Protein AF-Q5DEX5-F1 (afdb_monomer_lite)

Foldseek 3Di:
DVVLVVQLVVLVVQLVVLLVVQCVVCVVCVVQSVQLLVVLLLQDLLPQPVVVLVVLVVVLVVCVVPPPPPCPVVSVLSVVLSVVSNVVSVVSNVPRPNDDRDDDPPDDPVSVVSSNVSSVSSSVSVSVVVVCVSCVVSVVVVVVVVVVVVD

Organism: Schistosoma japonicum (NCBI:txid6182)

pLDDT: mean 75.94, std 12.2, range [37.12, 89.88]

Sequence (151 aa):
MEHYGKRLKISYSHLESTTRILKNGYPEEKETIEPYVSCLKRNRSETFPEDFFRGMDKLEKEIRKHYQNYSEKALEKLKQCTASLKQYFIKLQSEGERMTCDLPNSISAGNRNSLYSQIQIQRHDISIINILAMTFKTLKDVREFVNLAIK

Structure (mmCIF, N/CA/C/O backbone):
data_AF-Q5DEX5-F1
#
_entry.id   AF-Q5DEX5-F1
#
loop_
_atom_site.group_PDB
_atom_site.id
_atom_site.type_symbol
_atom_site.label_atom_id
_atom_site.label_alt_id
_atom_site.label_comp_id
_atom_site.label_asym_id
_atom_site.label_entity_id
_atom_site.label_seq_id
_atom_site.pdbx_PDB_ins_code
_atom_site.Cartn_x
_atom_site.Cartn_y
_atom_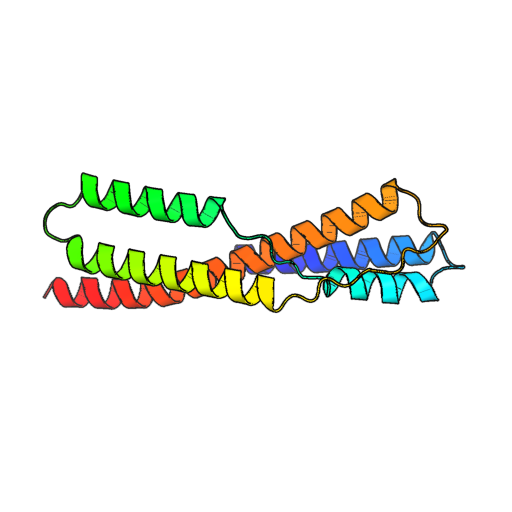site.Cartn_z
_atom_site.occupancy
_atom_site.B_iso_or_equiv
_atom_site.auth_seq_id
_atom_site.auth_comp_id
_atom_site.auth_asym_id
_atom_site.auth_atom_id
_atom_site.pdbx_PDB_model_num
ATOM 1 N N . MET A 1 1 ? 3.215 11.698 12.420 1.00 58.75 1 MET A N 1
ATOM 2 C CA . MET A 1 1 ? 2.983 12.070 11.005 1.00 58.75 1 MET A CA 1
ATOM 3 C C . MET A 1 1 ? 4.260 12.535 10.310 1.00 58.75 1 MET A C 1
ATOM 5 O O . MET A 1 1 ? 4.558 12.006 9.251 1.00 58.75 1 MET A O 1
ATOM 9 N N . GLU A 1 2 ? 5.057 13.432 10.904 1.00 66.06 2 GLU A N 1
ATOM 10 C CA . GLU A 1 2 ? 6.286 13.965 10.279 1.00 66.06 2 GLU A CA 1
ATOM 11 C C . GLU A 1 2 ? 7.313 12.888 9.864 1.00 66.06 2 GLU A C 1
ATOM 13 O O . GLU A 1 2 ? 7.836 12.930 8.753 1.00 66.06 2 GLU A O 1
ATOM 18 N N . HIS A 1 3 ? 7.546 11.875 10.709 1.00 71.44 3 HIS A N 1
ATOM 19 C CA . HIS A 1 3 ? 8.443 10.750 10.399 1.00 71.44 3 HIS A CA 1
ATOM 20 C C . HIS A 1 3 ? 8.005 9.961 9.149 1.00 71.44 3 HIS A C 1
ATOM 22 O O . HIS A 1 3 ? 8.811 9.704 8.259 1.00 71.44 3 HIS A O 1
ATOM 28 N N . TYR A 1 4 ? 6.713 9.639 9.040 1.00 66.44 4 TYR A N 1
ATOM 29 C CA . TYR A 1 4 ? 6.164 8.905 7.895 1.00 66.44 4 TYR A CA 1
ATOM 30 C C . TYR A 1 4 ? 6.109 9.761 6.626 1.00 66.44 4 TYR A C 1
ATOM 32 O O . TYR A 1 4 ? 6.376 9.256 5.541 1.00 66.44 4 TYR A O 1
ATOM 40 N N . GLY A 1 5 ? 5.865 11.070 6.756 1.00 70.75 5 GLY A N 1
ATOM 41 C CA . GLY A 1 5 ? 5.982 12.010 5.637 1.00 70.75 5 GLY A CA 1
ATOM 42 C C . GLY A 1 5 ? 7.408 12.080 5.077 1.00 70.75 5 GLY A C 1
ATOM 43 O O . GLY A 1 5 ? 7.597 12.056 3.861 1.00 70.75 5 GLY A O 1
ATOM 44 N N . LYS A 1 6 ? 8.425 12.086 5.953 1.00 79.44 6 LYS A N 1
ATOM 45 C CA . LYS A 1 6 ? 9.841 11.996 5.555 1.00 79.44 6 LYS A CA 1
ATOM 46 C C . LYS A 1 6 ? 10.142 10.671 4.845 1.00 79.44 6 LYS A C 1
ATOM 48 O O . LYS A 1 6 ? 10.759 10.693 3.783 1.00 79.44 6 LYS A O 1
ATOM 53 N N . ARG A 1 7 ? 9.664 9.543 5.382 1.00 78.00 7 ARG A N 1
ATOM 54 C CA . ARG A 1 7 ? 9.847 8.208 4.782 1.00 78.00 7 ARG A CA 1
ATOM 55 C C . ARG A 1 7 ? 9.227 8.117 3.385 1.00 78.00 7 ARG A C 1
ATOM 57 O O . ARG A 1 7 ? 9.911 7.735 2.439 1.00 78.00 7 ARG A O 1
ATOM 64 N N . LEU A 1 8 ? 7.995 8.607 3.230 1.00 78.50 8 LEU A N 1
ATOM 65 C CA . LEU A 1 8 ? 7.315 8.655 1.939 1.00 78.50 8 LEU A CA 1
ATOM 66 C C . LEU A 1 8 ? 8.106 9.491 0.923 1.00 78.50 8 LEU A C 1
ATOM 68 O O . LEU A 1 8 ? 8.345 9.025 -0.189 1.00 78.50 8 LEU A O 1
ATOM 72 N N . LYS A 1 9 ? 8.583 10.684 1.305 1.00 83.19 9 LYS A N 1
ATOM 73 C CA . LYS A 1 9 ? 9.408 11.537 0.429 1.00 83.19 9 LYS A CA 1
ATOM 74 C C . LYS A 1 9 ? 10.693 10.832 -0.028 1.00 83.19 9 LYS A C 1
ATOM 76 O O . LYS A 1 9 ? 11.059 10.932 -1.197 1.00 83.19 9 LYS A O 1
ATOM 81 N N . ILE A 1 10 ? 11.350 10.097 0.871 1.00 85.12 10 ILE A N 1
ATOM 82 C CA . ILE A 1 10 ? 12.535 9.291 0.542 1.00 85.12 10 ILE A CA 1
ATOM 83 C C . ILE A 1 10 ? 12.173 8.187 -0.462 1.00 85.12 10 ILE A C 1
ATOM 85 O O . ILE A 1 10 ? 12.877 8.028 -1.457 1.00 85.12 10 ILE A O 1
ATOM 89 N N . SER A 1 11 ? 11.054 7.480 -0.261 1.00 82.75 11 SER A N 1
ATOM 90 C CA . SER A 1 11 ? 10.604 6.427 -1.185 1.00 82.75 11 SER A CA 1
ATOM 91 C C . S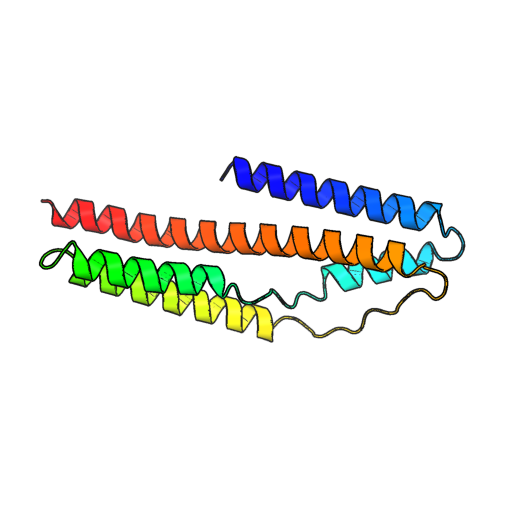ER A 1 11 ? 10.357 6.956 -2.609 1.00 82.75 11 SER A C 1
ATOM 93 O O . SER A 1 11 ? 10.774 6.323 -3.578 1.00 82.75 11 SER A O 1
ATOM 95 N N . TYR A 1 12 ? 9.759 8.150 -2.749 1.00 83.56 12 TYR A N 1
ATOM 96 C CA . TYR A 1 12 ? 9.572 8.809 -4.048 1.00 83.56 12 TYR A CA 1
ATOM 97 C C . TYR A 1 12 ? 10.911 9.113 -4.725 1.00 83.56 12 TYR A C 1
ATOM 99 O O . TYR A 1 12 ? 11.101 8.754 -5.885 1.00 83.56 12 TYR A O 1
ATOM 107 N N . SER A 1 13 ? 11.856 9.693 -3.981 1.00 87.69 13 SER A N 1
ATOM 108 C CA . SER A 1 13 ? 13.196 10.010 -4.489 1.00 87.69 13 SER A CA 1
ATOM 109 C C . SER A 1 13 ? 13.954 8.760 -4.959 1.00 87.69 13 SER A C 1
ATOM 111 O O . SER A 1 13 ? 14.551 8.747 -6.037 1.00 87.69 13 SER A O 1
ATOM 113 N N . HIS A 1 14 ? 13.888 7.660 -4.201 1.00 87.94 14 HIS A N 1
ATOM 114 C CA . HIS A 1 14 ? 14.516 6.399 -4.601 1.00 87.94 14 HIS A CA 1
ATOM 115 C C . HIS A 1 14 ? 13.895 5.804 -5.867 1.00 87.94 14 HIS A C 1
ATOM 117 O O . HIS A 1 14 ? 14.626 5.316 -6.735 1.00 87.94 14 HIS A O 1
ATOM 123 N N . LEU A 1 15 ? 12.569 5.867 -6.005 1.00 86.56 15 LEU A N 1
ATOM 124 C CA . LEU A 1 15 ? 11.880 5.382 -7.196 1.00 86.56 15 LEU A CA 1
ATOM 125 C C . LEU A 1 15 ? 12.230 6.216 -8.438 1.00 86.56 15 LEU A C 1
ATOM 127 O O . LEU A 1 15 ? 12.487 5.651 -9.503 1.00 86.56 15 LEU A O 1
ATOM 131 N N . GLU A 1 16 ? 12.302 7.542 -8.309 1.00 88.81 16 GLU A N 1
ATOM 132 C CA . GLU A 1 16 ? 12.757 8.440 -9.380 1.00 88.81 16 GLU A CA 1
ATOM 133 C C . GLU A 1 16 ? 14.207 8.157 -9.783 1.00 88.81 16 GLU A C 1
ATOM 135 O O . GLU A 1 16 ? 14.503 7.999 -10.969 1.00 88.81 16 GLU A O 1
ATOM 140 N N . SER A 1 17 ? 15.104 8.014 -8.803 1.00 89.50 17 SER A N 1
ATOM 141 C CA . SER A 1 17 ? 16.511 7.688 -9.049 1.00 89.50 17 SER A CA 1
ATOM 142 C C . SER A 1 17 ? 16.663 6.349 -9.774 1.00 89.50 17 SER A C 1
ATOM 144 O O . SE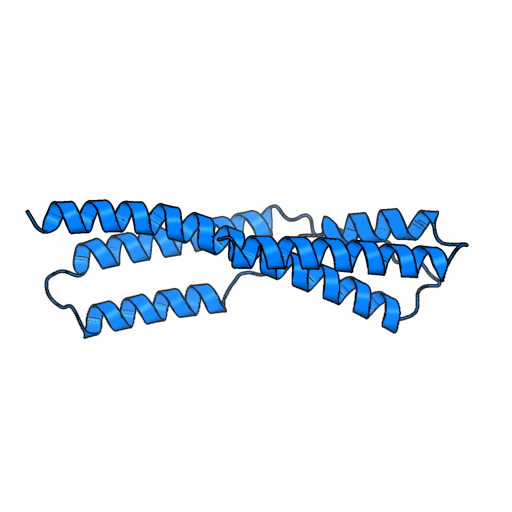R A 1 17 ? 17.354 6.267 -10.790 1.00 89.50 17 SER A O 1
ATOM 146 N N . THR A 1 18 ? 15.946 5.318 -9.317 1.00 89.19 18 THR A N 1
ATOM 147 C CA . THR A 1 18 ? 15.952 3.980 -9.930 1.00 89.19 18 THR A CA 1
ATOM 148 C C . THR A 1 18 ? 15.430 4.028 -11.365 1.00 89.19 18 THR A C 1
ATOM 150 O O . THR A 1 18 ? 16.040 3.452 -12.264 1.00 89.19 18 THR A O 1
ATOM 153 N N . THR A 1 19 ? 14.352 4.779 -11.606 1.00 88.19 19 THR A N 1
ATOM 154 C CA . THR A 1 19 ? 13.785 4.979 -12.950 1.00 88.19 19 THR A CA 1
ATOM 155 C C . THR A 1 19 ? 14.782 5.678 -13.874 1.00 88.19 19 THR A C 1
ATOM 157 O O . THR A 1 19 ? 14.962 5.274 -15.020 1.00 88.19 19 THR A O 1
ATOM 160 N N . ARG A 1 20 ? 15.489 6.700 -13.379 1.00 89.88 20 ARG A N 1
ATOM 161 C CA . ARG A 1 20 ? 16.517 7.411 -14.149 1.00 89.88 20 ARG A CA 1
ATOM 162 C C . ARG A 1 20 ? 17.705 6.511 -14.494 1.00 89.88 20 ARG A C 1
ATOM 164 O O . ARG A 1 20 ? 18.166 6.538 -15.631 1.00 89.88 20 ARG A O 1
ATOM 171 N N . ILE A 1 21 ? 18.184 5.713 -13.538 1.00 89.62 21 ILE A N 1
ATOM 172 C CA . ILE A 1 21 ? 19.271 4.745 -13.759 1.00 89.62 21 ILE A CA 1
ATOM 173 C C . ILE A 1 21 ? 18.869 3.740 -14.843 1.00 89.62 21 ILE A C 1
ATOM 175 O O . ILE A 1 21 ? 19.642 3.507 -15.767 1.00 89.62 21 ILE A O 1
ATOM 179 N N . LEU A 1 22 ? 17.641 3.218 -14.780 1.00 88.75 22 LEU A N 1
ATOM 180 C CA . LEU A 1 22 ? 17.076 2.337 -15.804 1.00 88.75 22 LEU A CA 1
ATOM 181 C C . LEU A 1 22 ? 17.075 2.990 -17.192 1.00 88.75 22 LEU A C 1
ATOM 183 O O . LEU A 1 22 ? 17.610 2.416 -18.133 1.00 88.75 22 LEU A O 1
ATOM 187 N N . LYS A 1 23 ? 16.546 4.211 -17.318 1.00 88.81 23 LYS A N 1
ATOM 188 C CA . LYS A 1 23 ? 16.484 4.924 -18.608 1.00 88.81 23 LYS A CA 1
ATOM 189 C C . LYS A 1 23 ? 17.864 5.190 -19.211 1.00 88.81 23 LYS A C 1
ATOM 191 O O . LYS A 1 23 ? 18.001 5.190 -20.428 1.00 88.81 23 LYS A O 1
ATOM 196 N N . ASN A 1 24 ? 18.872 5.422 -18.373 1.00 89.81 24 ASN A N 1
ATOM 197 C CA . ASN A 1 24 ? 20.238 5.664 -18.832 1.00 89.81 24 ASN A CA 1
ATOM 198 C C . ASN A 1 24 ? 20.983 4.367 -19.178 1.00 89.81 24 ASN A C 1
ATOM 200 O O . ASN A 1 24 ? 21.822 4.376 -20.070 1.00 89.81 24 ASN A O 1
ATOM 204 N N . GLY A 1 25 ? 20.690 3.266 -18.478 1.00 89.00 25 GLY A N 1
ATOM 205 C CA . GLY A 1 25 ? 21.285 1.954 -18.747 1.00 89.00 25 GLY A CA 1
ATOM 206 C C . GLY A 1 25 ? 20.698 1.243 -19.969 1.00 89.00 25 GLY A C 1
ATOM 207 O O . GLY A 1 25 ? 21.359 0.376 -20.530 1.00 89.00 25 GLY A O 1
ATOM 208 N N . TYR A 1 26 ? 19.485 1.620 -20.386 1.00 89.19 26 TYR A N 1
ATOM 209 C CA . TYR A 1 26 ? 18.763 1.034 -21.521 1.00 89.19 26 TYR A CA 1
ATOM 210 C C . TYR A 1 26 ? 18.178 2.136 -22.424 1.00 89.19 26 TYR A C 1
ATOM 212 O O . TYR A 1 26 ? 16.960 2.332 -22.461 1.00 89.19 26 TYR A O 1
ATOM 220 N N . PRO A 1 27 ? 19.026 2.904 -23.133 1.00 86.12 27 PRO A N 1
ATOM 221 C CA . PRO A 1 27 ? 18.581 4.062 -23.909 1.00 86.12 27 PRO A CA 1
ATOM 222 C C . PRO A 1 27 ? 17.629 3.695 -25.057 1.00 86.12 27 PRO A C 1
ATOM 224 O O . PRO A 1 27 ? 16.717 4.467 -25.344 1.00 86.12 27 PRO A O 1
ATOM 227 N N . GLU A 1 28 ? 17.793 2.514 -25.658 1.00 87.94 28 GLU A N 1
ATOM 228 C CA . GLU A 1 28 ? 16.925 2.002 -26.733 1.00 87.94 28 GLU A CA 1
ATOM 229 C C . GLU A 1 28 ? 15.495 1.703 -26.256 1.00 87.94 28 GLU A C 1
ATOM 231 O O . GLU A 1 28 ? 14.565 1.665 -27.052 1.00 87.94 28 GLU A O 1
ATOM 236 N N . GLU A 1 29 ? 15.298 1.554 -24.945 1.00 84.75 29 GLU A N 1
ATOM 237 C CA . GLU A 1 29 ? 14.015 1.196 -24.322 1.00 84.75 29 GLU A CA 1
ATOM 238 C C . GLU A 1 29 ? 13.461 2.331 -23.458 1.00 84.75 29 GLU A C 1
ATOM 240 O O . GLU A 1 29 ? 12.555 2.170 -22.641 1.00 84.75 29 GLU A O 1
ATOM 245 N N . LYS A 1 30 ? 13.987 3.543 -23.646 1.00 83.81 30 LYS A N 1
ATOM 246 C CA . LYS A 1 30 ? 13.561 4.730 -22.901 1.00 83.81 30 LYS A CA 1
ATOM 247 C C . LYS A 1 30 ? 12.063 5.014 -23.058 1.00 83.81 30 LYS A C 1
ATOM 249 O O . LYS A 1 30 ? 11.439 5.479 -22.101 1.00 83.81 30 LYS A O 1
ATOM 254 N N . GLU A 1 31 ? 11.507 4.735 -24.237 1.00 84.75 31 GLU A N 1
ATOM 255 C CA . GLU A 1 31 ? 10.088 4.936 -24.558 1.00 84.75 31 GLU A CA 1
ATOM 256 C C . GLU A 1 31 ? 9.173 3.868 -23.944 1.00 84.75 31 GLU A C 1
ATOM 258 O O . GLU A 1 31 ? 8.010 4.158 -23.683 1.00 84.75 31 GLU A O 1
ATOM 263 N N . THR A 1 32 ? 9.690 2.674 -23.631 1.00 88.75 32 THR A N 1
ATOM 264 C CA . THR A 1 32 ? 8.931 1.567 -23.017 1.00 88.75 32 THR A CA 1
ATOM 265 C C . THR A 1 32 ? 9.081 1.533 -21.489 1.00 88.75 32 THR A C 1
ATOM 267 O O . THR A 1 32 ? 8.148 1.156 -20.777 1.00 88.75 32 THR A O 1
ATOM 270 N N . ILE A 1 33 ? 10.204 2.025 -20.948 1.00 88.69 33 ILE A N 1
ATOM 271 C CA . ILE A 1 33 ? 10.466 2.100 -19.499 1.00 88.69 33 ILE A CA 1
ATOM 272 C C . ILE A 1 33 ? 9.482 3.022 -18.772 1.00 88.69 33 ILE A C 1
ATOM 274 O O . ILE A 1 33 ? 9.001 2.672 -17.694 1.00 88.69 33 ILE A O 1
ATOM 278 N N . GLU A 1 34 ? 9.183 4.202 -19.319 1.00 87.19 34 GLU A N 1
ATOM 279 C CA . GLU A 1 34 ? 8.294 5.163 -18.650 1.00 87.19 34 GLU A CA 1
ATOM 280 C C . GLU A 1 34 ? 6.847 4.631 -18.542 1.00 87.19 34 GLU A C 1
ATOM 282 O O . GLU A 1 34 ? 6.304 4.627 -17.429 1.00 87.19 34 GLU A O 1
ATOM 287 N N . PRO A 1 35 ? 6.233 4.092 -19.619 1.00 88.38 35 PRO A N 1
ATOM 288 C CA . PRO A 1 35 ? 4.957 3.385 -19.530 1.00 88.38 35 PRO A CA 1
ATOM 289 C C . PRO A 1 35 ? 4.991 2.200 -18.564 1.00 88.38 35 PRO A C 1
ATOM 291 O O . PRO A 1 35 ? 4.070 2.059 -17.760 1.00 88.38 35 PRO A O 1
ATOM 294 N N . TYR A 1 36 ? 6.058 1.394 -18.575 1.00 88.69 36 TYR A N 1
ATOM 295 C CA . TYR A 1 36 ? 6.194 0.246 -17.677 1.00 88.69 36 TYR A CA 1
ATOM 296 C C . TYR A 1 36 ? 6.211 0.665 -16.200 1.00 88.69 36 TYR A C 1
ATOM 298 O O . TYR A 1 36 ? 5.448 0.144 -15.385 1.00 88.69 36 TYR A O 1
ATOM 306 N N . VAL A 1 37 ? 7.021 1.665 -15.841 1.00 87.62 37 VAL A N 1
ATOM 307 C CA . VAL A 1 37 ? 7.095 2.205 -14.473 1.00 87.62 37 VAL A CA 1
ATOM 308 C C . VAL A 1 37 ? 5.764 2.842 -14.065 1.00 87.62 37 VAL A C 1
ATOM 310 O O . VAL A 1 37 ? 5.302 2.643 -12.940 1.00 87.62 37 VAL A O 1
ATOM 313 N N . SER A 1 38 ? 5.130 3.596 -14.967 1.00 85.81 38 SER A N 1
ATOM 314 C CA . SER A 1 38 ? 3.810 4.196 -14.742 1.00 85.81 38 SER A CA 1
ATOM 315 C C . SER A 1 38 ? 2.745 3.125 -14.488 1.00 85.81 38 SER A C 1
ATOM 317 O O . SER A 1 38 ? 1.990 3.226 -13.519 1.00 85.81 38 SER A O 1
ATOM 319 N N . CYS A 1 39 ? 2.745 2.054 -15.284 1.00 85.44 39 CYS A N 1
ATOM 320 C CA . CYS A 1 39 ? 1.884 0.896 -15.086 1.00 85.44 39 CYS A CA 1
ATOM 321 C C . CYS A 1 39 ? 2.135 0.246 -13.726 1.00 85.44 39 CYS A C 1
ATOM 323 O O . CYS A 1 39 ? 1.203 0.088 -12.945 1.00 85.44 39 CYS A O 1
ATOM 325 N N . LEU A 1 40 ? 3.387 -0.045 -13.363 1.00 82.00 40 LEU A N 1
ATOM 326 C CA . LEU A 1 40 ? 3.693 -0.645 -12.064 1.00 82.00 40 LEU A CA 1
ATOM 327 C C . LEU A 1 40 ? 3.282 0.255 -10.888 1.00 82.00 40 LEU A C 1
ATOM 329 O O . LEU A 1 40 ? 2.896 -0.253 -9.842 1.00 82.00 40 LEU A O 1
ATOM 333 N N . LYS A 1 41 ? 3.313 1.584 -11.023 1.00 78.94 41 LYS A N 1
ATOM 334 C CA . LYS A 1 41 ? 2.786 2.505 -9.996 1.00 78.94 41 LYS A CA 1
ATOM 335 C C . LYS A 1 41 ? 1.255 2.461 -9.888 1.00 78.94 41 LYS A C 1
ATOM 337 O O . LYS A 1 41 ? 0.716 2.692 -8.802 1.00 78.94 41 LYS A O 1
ATOM 342 N N . ARG A 1 42 ? 0.567 2.209 -11.006 1.00 74.69 42 ARG A N 1
ATOM 343 C CA . ARG A 1 42 ? -0.901 2.151 -11.124 1.00 74.69 42 ARG A CA 1
ATOM 344 C C . ARG A 1 42 ? -1.491 0.782 -10.831 1.00 74.69 42 ARG A C 1
ATOM 346 O O . ARG A 1 42 ? -2.634 0.739 -10.396 1.00 74.69 42 ARG A O 1
ATOM 353 N N . ASN A 1 43 ? -0.714 -0.289 -10.993 1.00 72.56 43 ASN A N 1
ATOM 354 C CA . ASN A 1 43 ? -1.080 -1.672 -10.692 1.00 72.56 43 ASN A CA 1
ATOM 355 C C . ASN A 1 43 ? -1.182 -1.890 -9.174 1.00 72.56 43 ASN A C 1
ATOM 357 O O . ASN A 1 43 ? -0.449 -2.677 -8.569 1.00 72.56 43 ASN A O 1
ATOM 361 N N . ARG A 1 44 ? -2.015 -1.077 -8.528 1.00 59.34 44 ARG A N 1
ATOM 362 C CA . ARG A 1 44 ? -2.203 -0.984 -7.092 1.00 59.34 44 ARG A CA 1
ATOM 363 C C . ARG A 1 44 ? -3.166 -2.075 -6.665 1.00 59.34 44 ARG A C 1
ATOM 365 O O . ARG A 1 44 ? -4.303 -1.808 -6.304 1.00 59.34 44 ARG A O 1
ATOM 372 N N . SER A 1 45 ? -2.684 -3.309 -6.610 1.00 57.69 45 SER A N 1
ATOM 373 C CA . SER A 1 45 ? -3.142 -4.161 -5.522 1.00 57.69 45 SER A CA 1
ATOM 374 C C . SER A 1 45 ? -2.511 -3.591 -4.247 1.00 57.69 45 SER A C 1
ATOM 376 O O . SER A 1 45 ? -1.336 -3.846 -3.968 1.00 57.69 45 SER A O 1
ATOM 378 N N . GLU A 1 46 ? -3.229 -2.732 -3.521 1.00 62.16 46 GLU A N 1
ATOM 379 C CA . GLU A 1 46 ? -2.82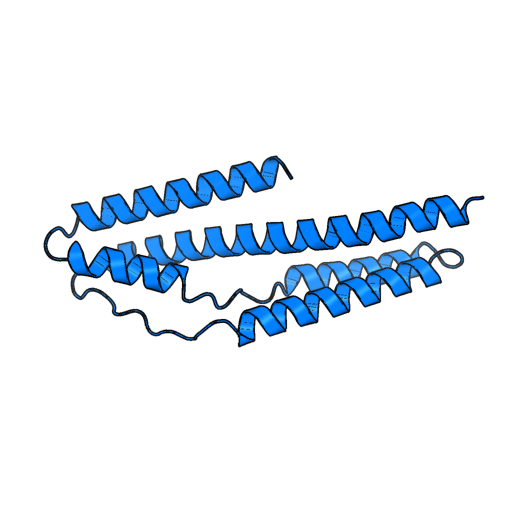9 -2.403 -2.150 1.00 62.16 46 GLU A CA 1
ATOM 380 C C . GLU A 1 46 ? -2.791 -3.719 -1.372 1.00 62.16 46 GLU A C 1
ATOM 382 O O . GLU A 1 46 ? -3.758 -4.484 -1.375 1.00 62.16 46 GLU A O 1
ATOM 387 N N . THR A 1 47 ? -1.657 -4.050 -0.764 1.00 65.31 47 THR A N 1
ATOM 388 C CA . THR A 1 47 ? -1.561 -5.276 0.030 1.00 65.31 47 THR A CA 1
ATOM 389 C C . THR A 1 47 ? -2.449 -5.111 1.256 1.00 65.31 47 THR A C 1
ATOM 391 O O . THR A 1 47 ? -2.340 -4.114 1.968 1.00 65.31 47 THR A O 1
ATOM 394 N N . PHE A 1 48 ? -3.340 -6.073 1.505 1.00 68.62 48 PHE A N 1
ATOM 395 C CA . PHE A 1 48 ? -4.197 -6.031 2.685 1.00 68.62 48 PHE A CA 1
ATOM 396 C C . PHE A 1 48 ? -3.290 -6.026 3.925 1.00 68.62 48 PHE A C 1
ATOM 398 O O . PHE A 1 48 ? -2.434 -6.907 4.039 1.00 68.62 48 PHE A O 1
ATOM 405 N N . PRO A 1 49 ? -3.416 -5.055 4.843 1.00 73.25 49 PRO A N 1
ATOM 406 C CA . PRO A 1 49 ? -2.463 -4.896 5.935 1.00 73.25 49 PRO A CA 1
ATOM 407 C C . PRO A 1 49 ? -2.781 -5.871 7.081 1.00 73.25 49 PRO A C 1
ATOM 409 O O . PRO A 1 49 ? -3.204 -5.471 8.166 1.00 73.25 49 PRO A O 1
ATOM 412 N N . GLU A 1 50 ? -2.594 -7.172 6.841 1.00 78.81 50 GLU A N 1
ATOM 413 C CA . GLU A 1 50 ? -2.919 -8.256 7.781 1.00 78.81 50 GLU A CA 1
ATOM 414 C C . GLU A 1 50 ? -2.310 -8.042 9.172 1.00 78.81 50 GLU A C 1
ATOM 416 O O . GLU A 1 50 ? -2.993 -8.209 10.184 1.00 78.81 50 GLU A O 1
ATOM 421 N N . ASP A 1 51 ? -1.042 -7.628 9.233 1.00 73.75 51 ASP A N 1
ATOM 422 C CA . ASP A 1 51 ? -0.332 -7.401 10.494 1.00 73.75 51 ASP A CA 1
ATOM 423 C C . ASP A 1 51 ? -0.928 -6.251 11.306 1.00 73.75 51 ASP A C 1
ATOM 425 O O . ASP A 1 51 ? -1.002 -6.332 12.535 1.00 73.75 51 ASP A O 1
ATOM 429 N N . PHE A 1 52 ? -1.414 -5.204 10.635 1.00 77.94 52 PHE A N 1
ATOM 430 C CA . PHE A 1 52 ? -2.103 -4.109 11.307 1.00 77.94 52 PHE A CA 1
ATOM 431 C C . PHE A 1 52 ? -3.400 -4.603 11.954 1.00 77.94 52 PHE A C 1
ATOM 433 O O . PHE A 1 52 ? -3.627 -4.366 13.141 1.00 77.94 52 PHE A O 1
ATOM 440 N N . PHE A 1 53 ? -4.226 -5.345 11.213 1.00 82.88 53 PHE A N 1
ATOM 441 C CA . PHE A 1 53 ? -5.479 -5.877 11.752 1.00 82.88 53 PHE A CA 1
ATOM 442 C C . PHE A 1 53 ? -5.252 -6.893 12.870 1.00 82.88 53 PHE A C 1
ATOM 444 O O . PHE A 1 53 ? -5.959 -6.864 13.874 1.00 82.88 53 PHE A O 1
ATOM 451 N N . ARG A 1 54 ? -4.201 -7.709 12.766 1.00 82.25 54 ARG A N 1
ATOM 452 C CA . ARG A 1 54 ? -3.750 -8.581 13.857 1.00 82.25 54 ARG A CA 1
ATOM 453 C C . ARG A 1 54 ? -3.343 -7.779 15.096 1.00 82.25 54 ARG A C 1
ATOM 455 O O . ARG A 1 54 ? -3.597 -8.213 16.218 1.00 82.25 54 ARG A O 1
ATOM 462 N N . GLY A 1 55 ? -2.714 -6.619 14.909 1.00 78.12 55 GLY A N 1
ATOM 463 C CA . GLY A 1 55 ? -2.404 -5.669 15.978 1.00 78.12 55 GLY A CA 1
ATOM 464 C C . GLY A 1 55 ? -3.658 -5.108 16.653 1.00 78.12 55 GLY A C 1
ATOM 465 O O . GLY A 1 55 ? -3.725 -5.081 17.881 1.00 78.12 55 GLY A O 1
ATOM 466 N N . MET A 1 56 ? -4.676 -4.741 15.872 1.00 81.00 56 MET A N 1
ATOM 467 C CA . MET A 1 56 ? -5.964 -4.263 16.392 1.00 81.00 56 MET A CA 1
ATOM 468 C C . MET A 1 56 ? -6.692 -5.338 17.210 1.00 81.00 56 MET A C 1
ATOM 470 O O . MET A 1 56 ? -7.178 -5.051 18.304 1.00 81.00 56 MET A O 1
ATOM 474 N N . ASP A 1 57 ? -6.697 -6.587 16.737 1.00 84.75 57 ASP A N 1
ATOM 475 C CA . ASP A 1 57 ? -7.300 -7.713 17.461 1.00 84.75 57 ASP A CA 1
ATOM 476 C C . ASP A 1 57 ? -6.570 -7.991 18.792 1.00 84.75 57 ASP A C 1
ATOM 478 O O . ASP A 1 57 ? -7.193 -8.331 19.800 1.00 84.75 57 ASP A O 1
ATOM 482 N N . LYS A 1 58 ? -5.238 -7.824 18.829 1.00 83.94 58 LYS A N 1
ATOM 483 C CA . LYS A 1 58 ? -4.447 -7.914 20.071 1.00 83.94 58 LYS A CA 1
ATOM 484 C C . LYS A 1 58 ? -4.775 -6.777 21.037 1.00 83.94 58 LYS A C 1
ATOM 486 O O . LYS A 1 58 ? -4.965 -7.039 22.220 1.00 83.94 58 LYS A O 1
ATOM 491 N N . LEU A 1 59 ? -4.879 -5.542 20.544 1.00 78.62 59 LEU A N 1
ATOM 492 C CA . LEU A 1 59 ? -5.245 -4.385 21.363 1.00 78.62 59 LEU A CA 1
ATOM 493 C C . LEU A 1 59 ? -6.620 -4.573 22.016 1.00 78.62 59 LEU A C 1
ATOM 495 O O . LEU A 1 59 ? -6.774 -4.298 23.204 1.00 78.62 59 LEU A O 1
ATOM 499 N N . GLU A 1 60 ? -7.601 -5.096 21.274 1.00 83.25 60 GLU A N 1
ATOM 500 C CA . GLU A 1 60 ? -8.918 -5.415 21.834 1.00 83.25 60 GLU A CA 1
ATOM 501 C C . GLU A 1 60 ? -8.805 -6.390 23.020 1.00 83.25 60 GLU A C 1
ATOM 503 O O . GLU A 1 60 ? -9.399 -6.162 24.077 1.00 83.25 60 GLU A O 1
ATOM 508 N N . LYS A 1 61 ? -8.017 -7.463 22.863 1.00 85.19 61 LYS A N 1
ATOM 509 C CA . LYS A 1 61 ? -7.796 -8.467 23.916 1.00 85.19 61 LYS A CA 1
ATOM 510 C C . LYS A 1 61 ? -7.131 -7.870 25.156 1.00 85.19 61 LYS A C 1
ATOM 512 O O . LYS A 1 61 ? -7.574 -8.157 26.267 1.00 85.19 61 LYS A O 1
ATOM 517 N N . GLU A 1 62 ? -6.118 -7.025 24.978 1.00 80.75 62 GLU A N 1
ATOM 518 C CA . GLU A 1 62 ? -5.429 -6.363 26.093 1.00 80.75 62 GLU A CA 1
ATOM 519 C C . GLU A 1 62 ? -6.359 -5.410 26.856 1.00 80.75 62 GLU A C 1
ATOM 521 O O . GLU A 1 62 ? -6.400 -5.437 28.087 1.00 80.75 62 GLU A O 1
ATOM 526 N N . ILE A 1 63 ? -7.188 -4.632 26.151 1.00 73.81 63 ILE A N 1
ATOM 527 C CA . ILE A 1 63 ? -8.170 -3.746 26.793 1.00 73.81 63 ILE A CA 1
ATOM 528 C C . ILE A 1 63 ? -9.170 -4.557 27.628 1.00 73.81 63 ILE A C 1
ATOM 530 O O . ILE A 1 63 ? -9.426 -4.207 28.780 1.00 73.81 63 ILE A O 1
ATOM 534 N N . ARG A 1 64 ? -9.700 -5.664 27.086 1.00 79.94 64 ARG A N 1
ATOM 535 C CA . ARG A 1 64 ? -10.627 -6.553 27.814 1.00 79.94 64 ARG A CA 1
ATOM 536 C C . ARG A 1 64 ? -10.007 -7.136 29.081 1.00 79.94 64 ARG A C 1
ATOM 538 O O . ARG A 1 64 ? -10.693 -7.267 30.090 1.00 79.94 64 ARG A O 1
ATOM 545 N N . LYS A 1 65 ? -8.726 -7.500 29.020 1.00 82.31 65 LYS A N 1
ATOM 546 C CA . LYS A 1 65 ? -7.999 -8.099 30.142 1.00 82.31 65 LYS A CA 1
ATOM 547 C C . LYS A 1 65 ? -7.748 -7.096 31.268 1.00 82.31 65 LYS A C 1
ATOM 549 O O . LYS A 1 65 ? -7.855 -7.461 32.434 1.00 82.31 65 LYS A O 1
ATOM 554 N N . HIS A 1 66 ? -7.406 -5.857 30.923 1.00 78.38 66 HIS A N 1
ATOM 555 C CA . HIS A 1 66 ? -6.922 -4.871 31.891 1.00 78.38 66 HIS A CA 1
ATOM 556 C C . HIS A 1 66 ? -7.980 -3.854 32.354 1.00 78.38 66 HIS A C 1
ATOM 558 O O . HIS A 1 66 ? -7.791 -3.233 33.397 1.00 78.38 66 HIS A O 1
ATOM 564 N N . TYR A 1 67 ? -9.102 -3.702 31.641 1.00 67.81 67 TYR A N 1
ATOM 565 C CA . TYR A 1 67 ? -10.123 -2.691 31.942 1.00 67.81 67 TYR A CA 1
ATOM 566 C C . TYR A 1 67 ? -11.536 -3.292 31.877 1.00 67.81 67 TYR A C 1
ATOM 568 O O . TYR A 1 67 ? -12.182 -3.266 30.835 1.00 67.81 67 TYR A O 1
ATOM 576 N N . GLN A 1 68 ? -12.047 -3.832 32.988 1.00 63.72 68 GLN A N 1
ATOM 577 C CA . GLN A 1 68 ? -13.333 -4.553 32.996 1.00 63.72 68 GLN A CA 1
ATOM 578 C C . GLN A 1 68 ? -14.582 -3.645 32.925 1.00 63.72 68 GLN A C 1
ATOM 580 O O . GLN A 1 68 ? -15.531 -4.014 32.247 1.00 63.72 68 GLN A O 1
ATOM 585 N N . ASN A 1 69 ? -14.579 -2.447 33.535 1.00 63.12 69 ASN A N 1
ATOM 586 C CA . ASN A 1 69 ? -15.812 -1.640 33.696 1.00 63.12 69 ASN A CA 1
ATOM 587 C C . ASN A 1 69 ? -15.939 -0.410 32.771 1.00 63.12 69 ASN A C 1
ATOM 589 O O . ASN A 1 69 ? -17.046 0.049 32.518 1.00 63.12 69 ASN A O 1
ATOM 593 N N . TYR A 1 70 ? -14.833 0.133 32.250 1.00 58.41 70 TYR A N 1
ATOM 594 C CA . TYR A 1 70 ? -14.834 1.348 31.406 1.00 58.41 70 TYR A CA 1
ATOM 595 C C . TYR A 1 70 ? -14.650 1.055 29.909 1.00 58.41 70 TYR A C 1
ATOM 597 O O . TYR A 1 70 ? -14.619 1.967 29.081 1.00 58.41 70 TYR A O 1
ATOM 605 N N . SER A 1 71 ? -14.495 -0.219 29.548 1.00 63.34 71 SER A N 1
ATOM 606 C CA . SER A 1 71 ? -14.009 -0.613 28.229 1.00 63.34 71 SER A CA 1
ATOM 607 C C . SER A 1 71 ? -15.097 -0.836 27.195 1.00 63.34 71 SER A C 1
ATOM 609 O O . SER A 1 71 ? -14.779 -0.798 26.017 1.00 63.34 71 SER A O 1
ATOM 611 N N . GLU A 1 72 ? -16.361 -1.035 27.564 1.00 74.69 72 GLU A N 1
ATOM 612 C CA . GLU A 1 72 ? -17.341 -1.572 26.613 1.00 74.69 72 GLU A CA 1
ATOM 613 C C . GLU A 1 72 ? -17.625 -0.621 25.437 1.00 74.69 72 GLU A C 1
ATOM 615 O O . GLU A 1 72 ? -17.478 -1.015 24.280 1.00 74.69 72 GLU A O 1
ATOM 620 N N . LYS A 1 73 ? -17.859 0.673 25.709 1.00 71.88 73 LYS A N 1
ATOM 621 C CA . LYS A 1 73 ? -17.971 1.708 24.659 1.00 71.88 73 LYS A CA 1
ATOM 622 C C . LYS A 1 73 ? -16.671 1.913 23.875 1.00 71.88 73 LYS A C 1
ATOM 624 O O . LYS A 1 73 ? -16.703 2.157 22.670 1.00 71.88 73 LYS A O 1
ATOM 629 N N . ALA A 1 74 ? -15.517 1.842 24.540 1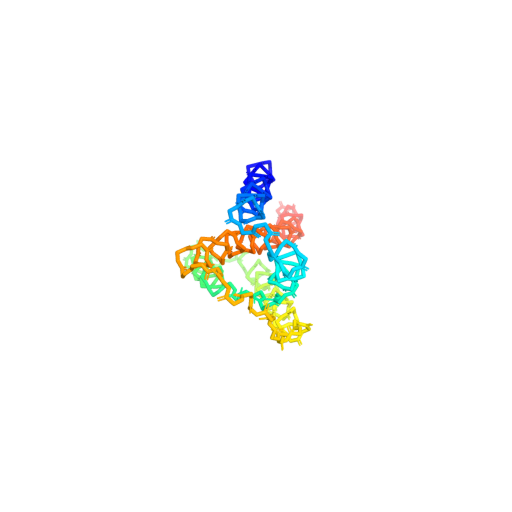.00 71.06 74 ALA A N 1
ATOM 630 C CA . ALA A 1 74 ? -14.221 2.004 23.880 1.00 71.06 74 ALA A CA 1
ATOM 631 C C . ALA A 1 74 ? -13.914 0.821 22.942 1.00 71.06 74 ALA A C 1
ATOM 633 O O . ALA A 1 74 ? -13.430 1.017 21.828 1.00 71.06 74 ALA A O 1
ATOM 634 N N . LEU A 1 75 ? -14.256 -0.395 23.368 1.00 79.12 75 LEU A N 1
ATOM 635 C CA . LEU A 1 75 ? -14.151 -1.634 22.606 1.00 79.12 75 LEU A CA 1
ATOM 636 C C . LEU A 1 75 ? -15.116 -1.639 21.423 1.00 79.12 75 LEU A C 1
ATOM 638 O O . LEU A 1 75 ? -14.730 -2.053 20.334 1.00 79.12 75 LEU A O 1
ATOM 642 N N . GLU A 1 76 ? -16.346 -1.157 21.602 1.00 81.69 76 GLU A N 1
ATOM 643 C CA . GLU A 1 76 ? -17.308 -1.025 20.509 1.00 81.69 76 GLU A CA 1
ATOM 644 C C . GLU A 1 76 ? -16.779 -0.089 19.414 1.00 81.69 76 GLU A C 1
ATOM 646 O O . GLU A 1 76 ? -16.725 -0.472 18.243 1.00 81.69 76 GLU A O 1
ATOM 651 N N . LYS A 1 77 ? -16.278 1.095 19.792 1.00 76.12 77 LYS A N 1
ATOM 652 C CA . LYS A 1 77 ? -15.657 2.027 18.839 1.00 76.12 77 LYS A CA 1
ATOM 653 C C . LYS A 1 77 ? -14.417 1.436 18.166 1.00 76.12 77 LYS A C 1
ATOM 655 O O . LYS A 1 77 ? -14.237 1.616 16.961 1.00 76.12 77 LYS A O 1
ATOM 660 N N . LEU A 1 78 ? -13.575 0.713 18.909 1.00 78.12 78 LEU A N 1
ATOM 661 C CA . LEU A 1 78 ? -12.409 0.024 18.351 1.00 78.12 78 LEU A CA 1
ATOM 662 C C . LEU A 1 78 ? -12.827 -1.000 17.286 1.00 78.12 78 LEU A C 1
ATOM 664 O O . LEU A 1 78 ? -12.257 -1.018 16.197 1.00 78.12 78 LEU A O 1
ATOM 668 N N . LYS A 1 79 ? -13.856 -1.808 17.562 1.00 84.69 79 LYS A N 1
ATOM 669 C CA . LYS A 1 79 ? -14.398 -2.787 16.609 1.00 84.69 79 LYS A CA 1
ATOM 670 C C . LYS A 1 79 ? -14.974 -2.125 15.363 1.00 84.69 79 LYS A C 1
ATOM 672 O O . LYS A 1 79 ? -14.663 -2.559 14.256 1.00 84.69 79 LYS A O 1
ATOM 677 N N . GLN A 1 80 ? -15.778 -1.074 15.531 1.00 82.81 80 GLN A N 1
ATOM 678 C CA . GLN A 1 80 ? -16.352 -0.314 14.416 1.00 82.81 80 GLN A CA 1
ATOM 679 C C . GLN A 1 80 ? -15.253 0.297 13.533 1.00 82.81 80 GLN A C 1
ATOM 681 O O . GLN A 1 80 ? -15.327 0.215 12.304 1.00 82.81 80 GLN A O 1
ATOM 686 N N . CYS A 1 81 ? -14.198 0.839 14.149 1.00 78.38 81 CYS A N 1
ATOM 687 C CA . CYS A 1 81 ? -13.010 1.329 13.454 1.00 78.38 81 CYS A CA 1
ATOM 688 C C . CYS A 1 81 ? -12.334 0.225 12.636 1.00 78.38 81 CYS A C 1
ATOM 690 O O . CYS A 1 81 ? -12.161 0.363 11.425 1.00 78.38 81 CYS A O 1
ATOM 692 N N . THR A 1 82 ? -12.001 -0.895 13.285 1.00 82.75 82 THR A N 1
ATOM 693 C CA . THR A 1 82 ? -11.357 -2.048 12.647 1.00 82.75 82 THR A CA 1
ATOM 694 C C . THR A 1 82 ? -12.188 -2.562 11.472 1.00 82.75 82 THR A C 1
ATOM 696 O O . THR A 1 82 ? -11.636 -2.808 10.403 1.00 82.75 82 THR A O 1
ATOM 699 N N . ALA A 1 83 ? -13.508 -2.687 11.627 1.00 85.88 83 ALA A N 1
ATOM 700 C CA . ALA A 1 83 ? -14.404 -3.128 10.559 1.00 85.88 83 ALA A CA 1
ATOM 701 C C . ALA A 1 83 ? -14.426 -2.149 9.374 1.00 85.88 83 ALA A C 1
ATOM 703 O O . ALA A 1 83 ? -14.281 -2.572 8.226 1.00 85.88 83 ALA A O 1
ATOM 704 N N . SER A 1 84 ? -14.530 -0.846 9.652 1.00 82.00 84 SER A N 1
ATOM 705 C CA . SER A 1 84 ? -14.530 0.206 8.625 1.00 82.00 84 SER A CA 1
ATOM 706 C C . SER A 1 84 ? -13.210 0.235 7.848 1.00 82.00 84 SER A C 1
ATOM 708 O O . SER A 1 84 ? -13.200 0.345 6.623 1.00 82.00 84 SER A O 1
ATOM 710 N N . LEU A 1 85 ? -12.086 0.065 8.552 1.00 79.00 85 LEU A N 1
ATOM 711 C CA . LEU A 1 85 ? -10.757 -0.080 7.959 1.00 79.00 85 LEU A CA 1
ATOM 712 C C . LEU A 1 85 ? -10.668 -1.319 7.062 1.00 79.00 85 LEU A C 1
ATOM 714 O O . LEU A 1 85 ? -10.203 -1.209 5.929 1.00 79.00 85 LEU A O 1
ATOM 718 N N . LYS A 1 86 ? -11.139 -2.486 7.525 1.00 85.38 86 LYS A N 1
ATOM 719 C CA . LYS A 1 86 ? -11.147 -3.719 6.716 1.00 85.38 86 LYS A CA 1
ATOM 720 C C . LYS A 1 86 ? -11.920 -3.512 5.413 1.00 85.38 86 LYS A C 1
ATOM 722 O O . LYS A 1 86 ? -11.403 -3.833 4.348 1.00 85.38 86 LYS A O 1
ATOM 727 N N . GLN A 1 87 ? -13.116 -2.927 5.487 1.00 83.88 87 GLN A N 1
ATOM 728 C CA . GLN A 1 87 ? -13.939 -2.641 4.308 1.00 83.88 87 GLN A CA 1
ATOM 729 C C . GLN A 1 87 ? -13.266 -1.663 3.340 1.00 83.88 87 GLN A C 1
ATOM 731 O O . GLN A 1 87 ? -13.289 -1.896 2.134 1.00 83.88 87 GLN A O 1
ATOM 736 N N . TYR A 1 88 ? -12.631 -0.605 3.851 1.00 80.81 88 TYR A N 1
ATOM 737 C CA . TYR A 1 88 ? -11.879 0.344 3.028 1.00 80.81 88 TYR A CA 1
ATOM 738 C C . TYR A 1 88 ? -10.766 -0.345 2.227 1.00 80.81 88 TYR A C 1
ATOM 740 O O . TYR A 1 88 ? -10.673 -0.146 1.018 1.00 80.81 88 TYR A O 1
ATOM 748 N N . PHE A 1 89 ? -9.966 -1.202 2.869 1.00 78.00 89 PHE A N 1
ATOM 749 C CA . PHE A 1 89 ? -8.892 -1.926 2.183 1.00 78.00 89 PHE A CA 1
ATOM 750 C C . PHE A 1 89 ? -9.414 -2.973 1.195 1.00 78.00 89 PHE A C 1
ATOM 752 O O . PHE A 1 89 ? -8.863 -3.089 0.105 1.00 78.00 89 PHE A O 1
ATOM 759 N N . ILE A 1 90 ? -10.498 -3.684 1.526 1.00 82.44 90 ILE A N 1
ATOM 760 C CA . ILE A 1 90 ? -11.166 -4.600 0.584 1.00 82.44 90 ILE A CA 1
ATOM 761 C C . ILE A 1 90 ? -11.636 -3.833 -0.656 1.00 82.44 90 ILE A C 1
ATOM 763 O O . ILE A 1 90 ? -11.395 -4.270 -1.779 1.00 82.44 90 ILE A O 1
ATOM 767 N N . LYS A 1 91 ? -12.261 -2.665 -0.460 1.00 80.44 91 LYS A N 1
ATOM 768 C CA . LYS A 1 91 ? -12.725 -1.813 -1.555 1.00 80.44 91 LYS A CA 1
ATOM 769 C C . LYS A 1 91 ? -11.559 -1.337 -2.422 1.00 80.44 91 LYS A C 1
ATOM 771 O O . LYS A 1 91 ? -11.596 -1.552 -3.628 1.00 80.44 91 LYS A O 1
ATOM 776 N N . LEU A 1 92 ? -10.500 -0.798 -1.814 1.00 74.56 92 LEU A N 1
ATOM 777 C CA . LEU A 1 92 ? -9.283 -0.396 -2.529 1.00 74.56 92 LEU A CA 1
ATOM 778 C C . LEU A 1 92 ? -8.678 -1.539 -3.352 1.00 74.56 92 LEU A C 1
ATOM 780 O O . LEU A 1 92 ? -8.247 -1.319 -4.478 1.00 74.56 92 LEU A O 1
ATOM 784 N N . GLN A 1 93 ? -8.651 -2.757 -2.809 1.00 73.88 93 GLN A N 1
ATOM 785 C CA . GLN A 1 93 ? -8.173 -3.932 -3.537 1.00 73.88 93 GLN A CA 1
ATOM 786 C C . GLN A 1 93 ? -9.074 -4.311 -4.708 1.00 73.88 93 GLN A C 1
ATOM 788 O O . GLN A 1 93 ? -8.566 -4.711 -5.751 1.00 73.88 93 GLN A O 1
ATOM 793 N N . SER A 1 94 ? -10.393 -4.205 -4.536 1.00 75.25 94 SER A N 1
ATOM 794 C CA . SER A 1 94 ? -11.366 -4.517 -5.587 1.00 75.25 94 SER A CA 1
ATOM 795 C C . SER A 1 94 ? -11.412 -3.467 -6.701 1.00 75.25 94 SER A C 1
ATOM 797 O O . SER A 1 94 ? -11.678 -3.812 -7.845 1.00 75.25 94 SER A O 1
ATOM 799 N N . GLU A 1 95 ? -11.132 -2.203 -6.373 1.00 70.06 95 GLU A N 1
ATOM 800 C CA . GLU A 1 95 ? -11.045 -1.088 -7.325 1.00 70.06 95 GLU A CA 1
ATOM 801 C C . GLU A 1 95 ? -9.677 -1.020 -8.017 1.00 70.06 95 GLU A C 1
ATOM 803 O O . GLU A 1 95 ? -9.523 -0.336 -9.028 1.00 70.06 95 GLU A O 1
ATOM 808 N N . GLY A 1 96 ? -8.674 -1.727 -7.491 1.00 65.31 96 GLY A N 1
ATOM 809 C CA . GLY A 1 96 ? -7.385 -1.884 -8.144 1.00 65.31 96 GLY A CA 1
ATOM 810 C C . GLY A 1 96 ? -7.525 -2.726 -9.409 1.00 65.31 96 GLY A C 1
ATOM 811 O O . GLY A 1 96 ? -7.707 -3.941 -9.337 1.00 65.31 96 GLY A O 1
ATOM 812 N N . GLU A 1 97 ? -7.397 -2.101 -10.579 1.00 59.41 97 GLU A N 1
ATOM 813 C CA . GLU A 1 97 ? -7.294 -2.835 -11.838 1.00 59.41 97 GLU A CA 1
ATOM 814 C C . GLU A 1 97 ? -6.069 -3.759 -11.789 1.00 59.41 97 GLU A C 1
ATOM 816 O O . GLU A 1 97 ? -4.926 -3.306 -11.657 1.00 59.41 97 GLU A O 1
ATOM 821 N N . ARG A 1 98 ? -6.298 -5.073 -11.918 1.00 63.19 98 ARG A N 1
ATOM 822 C CA . ARG A 1 98 ? -5.227 -6.035 -12.210 1.00 63.19 98 ARG A CA 1
ATOM 823 C C . ARG A 1 98 ? -4.761 -5.799 -13.640 1.00 63.19 98 ARG A C 1
ATOM 825 O O . ARG A 1 98 ? -5.191 -6.481 -14.564 1.00 63.19 98 ARG A O 1
ATOM 832 N N . MET A 1 99 ? -3.911 -4.798 -13.815 1.00 70.06 99 MET A N 1
ATOM 833 C CA . MET A 1 99 ? -3.322 -4.474 -15.104 1.00 70.06 99 MET A CA 1
ATOM 834 C C . MET A 1 99 ? -2.061 -5.309 -15.330 1.00 70.06 99 MET A C 1
ATOM 836 O O . MET A 1 99 ? -1.217 -5.456 -14.441 1.00 70.06 99 MET A O 1
ATOM 840 N N . THR A 1 100 ? -1.914 -5.857 -16.529 1.00 76.56 100 THR A N 1
ATOM 841 C CA . THR A 1 100 ? -0.639 -6.420 -16.973 1.00 76.56 100 THR A CA 1
ATOM 842 C C . THR A 1 100 ? 0.248 -5.264 -17.420 1.00 76.56 100 THR A C 1
ATOM 844 O O . THR A 1 100 ? -0.192 -4.406 -18.179 1.00 76.56 100 THR A O 1
ATOM 847 N N . CYS A 1 101 ? 1.476 -5.205 -16.906 1.00 84.06 101 CYS A N 1
ATOM 848 C CA . CYS A 1 101 ? 2.449 -4.201 -17.323 1.00 84.06 101 CYS A CA 1
ATOM 849 C C . CYS A 1 101 ? 3.373 -4.798 -18.371 1.00 84.06 101 CYS A C 1
ATOM 851 O O . CYS A 1 101 ? 4.072 -5.767 -18.070 1.00 84.06 101 CYS A O 1
ATOM 853 N N . ASP A 1 102 ? 3.384 -4.204 -19.564 1.00 86.25 102 ASP A N 1
ATOM 854 C CA . ASP A 1 102 ? 4.230 -4.643 -20.669 1.00 86.25 102 ASP A CA 1
ATOM 855 C C . ASP A 1 102 ? 5.695 -4.511 -20.281 1.00 86.25 102 ASP A C 1
ATOM 857 O O . ASP A 1 102 ? 6.214 -3.415 -20.058 1.00 86.25 102 ASP A O 1
ATOM 861 N N . LEU A 1 103 ? 6.343 -5.662 -20.134 1.00 83.88 103 LEU A N 1
ATOM 862 C CA . LEU A 1 103 ? 7.719 -5.728 -19.697 1.00 83.88 103 LEU A CA 1
ATOM 863 C C . LEU A 1 103 ? 8.657 -5.388 -20.867 1.00 83.88 103 LEU A C 1
ATOM 865 O O . LEU A 1 103 ? 8.605 -6.080 -21.882 1.00 83.88 103 LEU A O 1
ATOM 869 N N . PRO A 1 104 ? 9.577 -4.419 -20.710 1.00 83.31 104 PRO A N 1
ATOM 870 C CA . PRO A 1 104 ? 10.598 -4.155 -21.720 1.00 83.31 104 PRO A CA 1
ATOM 871 C C . PRO A 1 104 ? 11.554 -5.347 -21.881 1.00 83.31 104 PRO A C 1
ATOM 873 O O . PRO A 1 104 ? 12.006 -5.933 -20.889 1.00 83.31 104 PRO A O 1
ATOM 876 N N . ASN A 1 105 ? 11.875 -5.698 -23.127 1.00 77.69 105 ASN A N 1
ATOM 877 C CA . ASN A 1 105 ? 12.542 -6.958 -23.480 1.00 77.69 105 ASN A CA 1
ATOM 878 C C . ASN A 1 105 ? 13.997 -7.036 -22.992 1.00 77.69 105 ASN A C 1
ATOM 880 O O . ASN A 1 105 ? 14.505 -8.122 -22.716 1.00 77.69 105 ASN A O 1
ATOM 884 N N . SER A 1 106 ? 14.673 -5.894 -22.875 1.00 82.62 106 SER A N 1
ATOM 885 C CA . SER A 1 106 ? 16.112 -5.818 -22.589 1.00 82.62 106 SER A CA 1
ATOM 886 C C . SER A 1 106 ? 16.479 -5.642 -21.107 1.00 82.62 106 SER A C 1
ATOM 888 O O . SER A 1 106 ? 17.651 -5.780 -20.742 1.00 82.62 106 SER A O 1
ATOM 890 N N . ILE A 1 107 ? 15.518 -5.357 -20.218 1.00 84.19 107 ILE A N 1
ATOM 891 C CA . ILE A 1 107 ? 15.834 -5.050 -18.813 1.00 84.19 107 ILE A CA 1
ATOM 892 C C . ILE A 1 107 ? 16.229 -6.321 -18.050 1.00 84.19 107 ILE A C 1
ATOM 894 O O . ILE A 1 107 ? 15.481 -7.298 -17.963 1.00 84.19 107 ILE A O 1
ATOM 898 N N . SER A 1 108 ? 17.388 -6.275 -17.386 1.00 87.12 108 SER A N 1
ATOM 899 C CA . SER A 1 108 ? 17.885 -7.391 -16.576 1.00 87.12 108 SER A CA 1
ATOM 900 C C . SER A 1 108 ? 16.945 -7.745 -15.413 1.00 87.12 108 SER A C 1
ATOM 902 O O . SER A 1 108 ? 16.246 -6.897 -14.854 1.00 87.12 108 SER A O 1
ATOM 904 N N . ALA A 1 109 ? 16.948 -9.013 -14.986 1.00 86.75 109 ALA A N 1
ATOM 905 C CA . ALA A 1 109 ? 16.181 -9.458 -13.816 1.00 86.75 109 ALA A CA 1
ATOM 906 C C . ALA A 1 109 ? 16.520 -8.663 -12.540 1.00 86.75 109 ALA A C 1
ATOM 908 O O . ALA A 1 109 ? 15.616 -8.280 -11.803 1.00 86.75 109 ALA A O 1
ATOM 909 N N . GLY A 1 110 ? 17.800 -8.350 -12.312 1.00 87.56 110 GLY A N 1
ATOM 910 C CA . GLY A 1 110 ? 18.230 -7.555 -11.157 1.00 87.56 110 GLY A CA 1
ATOM 911 C C . GLY A 1 110 ? 17.619 -6.151 -11.146 1.00 87.56 110 GLY A C 1
ATOM 912 O O . GLY A 1 110 ? 17.082 -5.714 -10.129 1.00 87.56 110 GLY A O 1
ATOM 913 N N . ASN A 1 111 ? 17.612 -5.477 -12.298 1.00 87.19 111 ASN A N 1
ATOM 914 C CA . ASN A 1 111 ? 17.029 -4.142 -12.426 1.00 87.19 111 ASN A CA 1
ATOM 915 C C . ASN A 1 111 ? 15.499 -4.165 -12.279 1.00 87.19 111 ASN A C 1
ATOM 917 O O . ASN A 1 111 ? 14.934 -3.296 -11.613 1.00 87.19 111 ASN A O 1
ATOM 921 N N . ARG A 1 112 ? 14.833 -5.199 -12.815 1.00 85.25 112 ARG A N 1
ATOM 922 C CA . ARG A 1 112 ? 13.390 -5.427 -12.616 1.00 85.25 112 ARG A CA 1
ATOM 923 C C . ARG A 1 112 ? 13.048 -5.621 -11.139 1.00 85.25 112 ARG A C 1
ATOM 925 O O . ARG A 1 112 ? 12.140 -4.965 -10.634 1.00 85.25 112 ARG A O 1
ATOM 932 N N . ASN A 1 113 ? 13.804 -6.465 -10.439 1.00 85.94 113 ASN A N 1
ATOM 933 C CA . ASN A 1 113 ? 13.593 -6.740 -9.018 1.00 85.94 113 ASN A CA 1
ATOM 934 C C . ASN A 1 113 ? 13.819 -5.494 -8.156 1.00 85.94 113 ASN A C 1
ATOM 936 O O . ASN A 1 113 ? 13.046 -5.236 -7.233 1.00 85.94 113 ASN A O 1
ATOM 940 N N . SER A 1 114 ? 14.843 -4.697 -8.475 1.00 87.25 114 SER A N 1
ATOM 941 C CA . SER A 1 114 ? 15.110 -3.428 -7.793 1.00 87.25 114 SER A CA 1
ATOM 942 C C . SER A 1 114 ? 13.941 -2.450 -7.947 1.00 87.25 114 SER A C 1
ATOM 944 O O . SER A 1 114 ? 13.413 -1.958 -6.948 1.00 87.25 114 SER A O 1
ATOM 946 N N . LEU A 1 115 ? 13.457 -2.243 -9.179 1.00 87.50 115 LEU A N 1
ATOM 947 C CA . LEU A 1 115 ? 12.305 -1.379 -9.449 1.00 87.50 115 LEU A CA 1
ATOM 948 C C . LEU A 1 115 ? 11.048 -1.853 -8.712 1.00 87.50 115 LEU A C 1
ATOM 950 O O . LEU A 1 115 ? 10.378 -1.056 -8.055 1.00 87.50 115 LEU A O 1
ATOM 954 N N . TYR A 1 116 ? 10.750 -3.152 -8.785 1.00 83.62 116 TYR A N 1
ATOM 955 C CA . TYR A 1 116 ? 9.607 -3.739 -8.092 1.00 83.62 116 TYR A CA 1
ATOM 956 C C . TYR A 1 116 ? 9.697 -3.525 -6.576 1.00 83.62 116 TYR A C 1
ATOM 958 O O . TYR A 1 116 ? 8.725 -3.107 -5.951 1.00 83.62 116 TYR A O 1
ATOM 966 N N . SER A 1 117 ? 10.882 -3.720 -5.993 1.00 85.25 117 SER A N 1
ATOM 967 C CA . SER A 1 117 ? 11.116 -3.531 -4.558 1.00 85.25 117 SER A CA 1
ATOM 968 C C . SER A 1 117 ? 10.872 -2.084 -4.122 1.00 85.25 117 SER A C 1
ATOM 970 O O . SER A 1 117 ? 10.204 -1.856 -3.116 1.00 85.25 117 SER A O 1
ATOM 972 N N . GLN A 1 118 ? 11.335 -1.095 -4.896 1.00 86.12 118 GLN A N 1
ATOM 973 C CA . GLN A 1 118 ? 11.087 0.322 -4.591 1.00 86.12 118 GLN A CA 1
ATOM 974 C C . GLN A 1 118 ? 9.599 0.680 -4.660 1.00 86.12 118 GLN A C 1
ATOM 976 O O . GLN A 1 118 ? 9.087 1.401 -3.803 1.00 86.12 118 GLN A O 1
ATOM 981 N N . ILE A 1 119 ? 8.882 0.138 -5.647 1.00 83.88 119 ILE A N 1
ATOM 982 C CA . ILE A 1 119 ? 7.435 0.337 -5.773 1.00 83.88 119 ILE A CA 1
ATOM 983 C C . ILE A 1 119 ? 6.694 -0.294 -4.588 1.00 83.88 119 ILE A C 1
ATOM 985 O O . ILE A 1 119 ? 5.785 0.327 -4.041 1.00 83.88 119 ILE A O 1
ATOM 989 N N . GLN A 1 120 ? 7.102 -1.484 -4.142 1.00 79.81 120 GLN A N 1
ATOM 990 C CA . GLN A 1 120 ? 6.517 -2.135 -2.967 1.00 79.81 120 GLN A CA 1
ATOM 991 C C . GLN A 1 120 ? 6.769 -1.351 -1.673 1.00 79.81 120 GLN A C 1
ATOM 993 O O . GLN A 1 120 ? 5.846 -1.177 -0.878 1.00 79.81 120 GLN A O 1
ATOM 998 N N . ILE A 1 121 ? 7.977 -0.810 -1.481 1.00 81.75 121 ILE A N 1
ATOM 999 C CA . ILE A 1 121 ? 8.298 0.052 -0.331 1.00 81.75 121 ILE A CA 1
ATOM 1000 C C . ILE A 1 121 ? 7.387 1.283 -0.313 1.00 81.75 121 ILE A C 1
ATOM 1002 O O . ILE A 1 121 ? 6.772 1.582 0.709 1.00 81.75 121 ILE A O 1
ATOM 1006 N N . GLN A 1 122 ? 7.251 1.968 -1.452 1.00 79.25 122 GLN A N 1
ATOM 1007 C CA . GLN A 1 122 ? 6.389 3.143 -1.557 1.00 79.25 122 GLN A CA 1
ATOM 1008 C C . GLN A 1 122 ? 4.921 2.813 -1.244 1.00 79.25 122 GLN A C 1
ATOM 1010 O O . GLN A 1 122 ? 4.266 3.561 -0.518 1.00 79.25 122 GLN A O 1
ATOM 1015 N N . ARG A 1 123 ? 4.400 1.687 -1.749 1.00 76.88 123 ARG A N 1
ATOM 1016 C CA . ARG A 1 123 ? 3.033 1.226 -1.443 1.00 76.88 123 ARG A CA 1
ATOM 1017 C C . ARG A 1 123 ? 2.845 0.951 0.041 1.00 76.88 123 ARG A C 1
ATOM 1019 O O . ARG A 1 123 ? 1.866 1.395 0.628 1.00 76.88 123 ARG A O 1
ATOM 1026 N N . HIS A 1 124 ? 3.801 0.263 0.656 1.00 77.31 124 HIS A N 1
ATOM 1027 C CA . HIS A 1 124 ? 3.763 -0.029 2.081 1.00 77.31 124 HIS A CA 1
ATOM 1028 C C . HIS A 1 124 ? 3.724 1.256 2.925 1.00 77.31 124 HIS A C 1
ATOM 1030 O O . HIS A 1 124 ? 2.909 1.367 3.841 1.00 77.31 124 HIS A O 1
ATOM 1036 N N . ASP A 1 125 ? 4.532 2.261 2.576 1.00 75.56 125 ASP A N 1
ATOM 1037 C CA . ASP A 1 125 ? 4.529 3.558 3.258 1.00 75.56 125 ASP A CA 1
ATOM 1038 C C . ASP A 1 125 ? 3.199 4.311 3.093 1.00 75.56 125 ASP A C 1
ATOM 1040 O O . ASP A 1 125 ? 2.687 4.870 4.066 1.00 75.56 125 ASP A O 1
ATOM 1044 N N . ILE A 1 126 ? 2.604 4.293 1.893 1.00 76.06 126 ILE A N 1
ATOM 1045 C CA . ILE A 1 126 ? 1.273 4.871 1.634 1.00 76.06 126 ILE A CA 1
ATOM 1046 C C . ILE A 1 126 ? 0.204 4.162 2.472 1.00 76.06 126 ILE A C 1
ATOM 1048 O O . ILE A 1 126 ? -0.587 4.821 3.148 1.00 76.06 126 ILE A O 1
ATOM 1052 N N . SER A 1 127 ? 0.213 2.829 2.479 1.00 72.88 127 SER A N 1
ATOM 1053 C CA . SER A 1 127 ? -0.695 2.009 3.281 1.00 72.88 127 SER A CA 1
ATOM 1054 C C . SER A 1 127 ? -0.589 2.340 4.775 1.00 72.88 127 SER A C 1
ATOM 1056 O O . SER A 1 127 ? -1.611 2.567 5.424 1.00 72.88 127 SER A O 1
ATOM 1058 N N . ILE A 1 128 ? 0.627 2.470 5.321 1.00 72.81 128 ILE A N 1
ATOM 1059 C CA . ILE A 1 128 ? 0.838 2.894 6.715 1.00 72.81 128 ILE A CA 1
ATOM 1060 C C . ILE A 1 128 ? 0.270 4.293 6.966 1.00 72.81 128 ILE A C 1
ATOM 1062 O O . ILE A 1 128 ? -0.381 4.519 7.986 1.00 72.81 128 ILE A O 1
ATOM 1066 N N . ILE A 1 129 ? 0.489 5.245 6.058 1.00 72.31 129 ILE A N 1
ATOM 1067 C CA . ILE A 1 129 ? -0.036 6.607 6.209 1.00 72.31 129 ILE A CA 1
ATOM 1068 C C . ILE A 1 129 ? -1.567 6.610 6.207 1.00 72.31 129 ILE A C 1
ATOM 1070 O O . ILE A 1 129 ? -2.159 7.275 7.057 1.00 72.31 129 ILE A O 1
ATOM 1074 N N . ASN A 1 130 ? -2.206 5.842 5.321 1.00 69.25 130 ASN A N 1
ATOM 1075 C CA . ASN A 1 130 ? -3.664 5.708 5.272 1.00 69.25 130 ASN A CA 1
ATOM 1076 C C . ASN A 1 130 ? -4.212 5.110 6.573 1.00 69.25 130 ASN A C 1
ATOM 1078 O O . ASN A 1 130 ? -5.140 5.663 7.169 1.00 69.25 130 ASN A O 1
ATOM 1082 N N . ILE A 1 131 ? -3.580 4.039 7.063 1.00 70.50 131 ILE A N 1
ATOM 1083 C CA . ILE A 1 131 ? -3.897 3.420 8.354 1.00 70.50 131 ILE A CA 1
ATOM 1084 C C . ILE A 1 131 ? -3.794 4.444 9.480 1.00 70.50 131 ILE A C 1
ATOM 1086 O O . ILE A 1 131 ? -4.722 4.575 10.277 1.00 70.50 131 ILE A O 1
ATOM 1090 N N . LEU A 1 132 ? -2.684 5.181 9.554 1.00 70.88 132 LEU A N 1
ATOM 1091 C CA . LEU A 1 132 ? -2.459 6.171 10.601 1.00 70.88 132 LEU A CA 1
ATOM 1092 C C . LEU A 1 132 ? -3.471 7.307 10.513 1.00 70.88 132 LEU A C 1
ATOM 1094 O O . LEU A 1 132 ? -4.026 7.675 11.539 1.00 70.88 132 LEU A O 1
ATOM 1098 N N . ALA A 1 133 ? -3.749 7.844 9.326 1.00 67.94 133 ALA A N 1
ATOM 1099 C CA . ALA A 1 133 ? -4.712 8.926 9.140 1.00 67.94 133 ALA A CA 1
ATOM 1100 C C . ALA A 1 133 ? -6.120 8.519 9.599 1.00 67.94 133 ALA A C 1
ATOM 1102 O O . ALA A 1 133 ? -6.778 9.262 10.330 1.00 67.94 133 ALA A O 1
ATOM 1103 N N . MET A 1 134 ? -6.556 7.314 9.233 1.00 65.81 134 MET A N 1
ATOM 1104 C CA . MET A 1 134 ? -7.844 6.769 9.657 1.00 65.81 134 MET A CA 1
ATOM 1105 C C . MET A 1 134 ? -7.866 6.450 11.153 1.00 65.81 134 MET A C 1
ATOM 1107 O O . MET A 1 134 ? -8.800 6.839 11.845 1.00 65.81 134 MET A O 1
ATOM 1111 N N . THR A 1 135 ? -6.809 5.826 11.674 1.00 65.06 135 THR A N 1
ATOM 1112 C CA . THR A 1 135 ? -6.682 5.512 13.103 1.00 65.06 135 THR A CA 1
ATOM 1113 C C . THR A 1 135 ? -6.663 6.787 13.941 1.00 65.06 135 THR A C 1
ATOM 1115 O O . THR A 1 135 ? -7.348 6.850 14.952 1.00 65.06 135 THR A O 1
ATOM 1118 N N . PHE A 1 136 ? -5.945 7.835 13.527 1.00 65.00 136 PHE A N 1
ATOM 1119 C CA . PHE A 1 136 ? -5.931 9.129 14.216 1.00 65.00 136 PHE A CA 1
ATOM 1120 C C . PHE A 1 136 ? -7.296 9.804 14.195 1.00 65.00 136 PHE A C 1
ATOM 1122 O O . PHE A 1 136 ? -7.713 10.320 15.230 1.00 65.00 136 PHE A O 1
ATOM 1129 N N . LYS A 1 137 ? -7.994 9.789 13.052 1.00 63.12 137 LYS A N 1
ATOM 1130 C CA . LYS A 1 137 ? -9.366 10.297 12.957 1.00 63.12 137 LYS A CA 1
ATOM 1131 C C . LYS A 1 137 ? -10.251 9.587 13.983 1.00 63.12 137 LYS A C 1
ATOM 1133 O O . LYS A 1 137 ? -10.827 10.235 14.847 1.00 63.12 137 LYS A O 1
ATOM 1138 N N . THR A 1 138 ? -10.239 8.259 13.987 1.00 57.00 138 THR A N 1
ATOM 1139 C CA . THR A 1 138 ? -11.104 7.482 14.876 1.00 57.00 138 THR A CA 1
ATOM 1140 C C . THR A 1 138 ? -10.683 7.527 16.348 1.00 57.00 138 THR A C 1
ATOM 1142 O O . THR A 1 138 ? -11.536 7.591 17.226 1.00 57.00 138 THR A O 1
ATOM 1145 N N . LEU A 1 139 ? -9.386 7.538 16.664 1.00 57.44 139 LEU A N 1
ATOM 1146 C CA . LEU A 1 139 ? -8.902 7.665 18.043 1.00 57.44 139 LEU A CA 1
ATOM 1147 C C . LEU A 1 139 ? -9.144 9.065 18.612 1.00 57.44 139 LEU A C 1
ATOM 1149 O O . LEU A 1 139 ? -9.378 9.187 19.813 1.00 57.44 139 LEU A O 1
ATOM 1153 N N . LYS A 1 140 ? -9.130 10.116 17.783 1.00 60.00 140 LYS A N 1
ATOM 1154 C CA . LYS A 1 140 ? -9.577 11.451 18.196 1.00 60.00 140 LYS A CA 1
ATOM 1155 C C . LYS A 1 140 ? -11.058 11.416 18.596 1.00 60.00 140 LYS A C 1
ATOM 1157 O O . LYS A 1 140 ? -11.383 11.856 19.698 1.00 60.00 140 LYS A O 1
ATOM 1162 N N . ASP A 1 141 ? -11.897 10.764 17.790 1.00 51.84 141 ASP A N 1
ATOM 1163 C CA . ASP A 1 141 ? -13.328 10.567 18.075 1.00 51.84 141 ASP A CA 1
ATOM 1164 C C . ASP A 1 141 ? -13.579 9.698 19.334 1.00 51.84 141 ASP A C 1
ATOM 1166 O O . ASP A 1 141 ? -14.622 9.795 19.990 1.00 51.84 141 ASP A O 1
ATOM 1170 N N . VAL A 1 142 ? -12.634 8.821 19.701 1.00 48.56 142 VAL A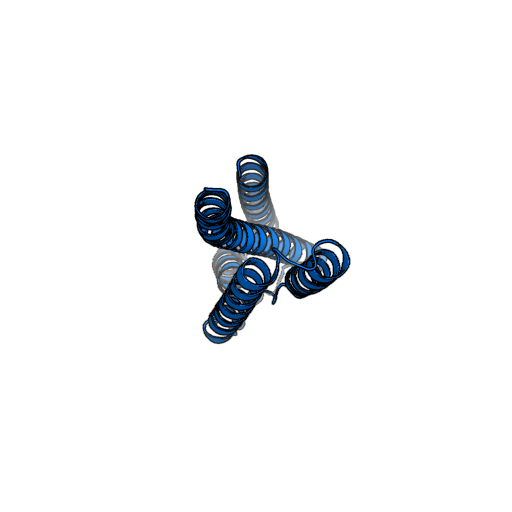 N 1
ATOM 1171 C CA . VAL A 1 142 ? -12.661 8.038 20.953 1.00 48.56 142 VAL A CA 1
ATOM 1172 C C . VAL A 1 142 ? -12.197 8.877 22.147 1.00 48.56 142 VAL A C 1
ATOM 1174 O O . VAL A 1 142 ? -12.853 8.852 23.187 1.00 48.56 142 VAL A O 1
ATOM 1177 N N . ARG A 1 143 ? -11.105 9.643 22.019 1.00 51.75 143 ARG A N 1
ATOM 1178 C CA . ARG A 1 143 ? -10.532 10.464 23.102 1.00 51.75 143 ARG A CA 1
ATOM 1179 C C . ARG A 1 143 ? -11.481 11.570 23.555 1.00 51.75 143 ARG A C 1
ATOM 1181 O O . ARG A 1 143 ? -11.614 11.787 24.756 1.00 51.75 143 ARG A O 1
ATOM 1188 N N . GLU A 1 144 ? -12.161 12.236 22.623 1.00 52.16 144 GLU A N 1
ATOM 1189 C CA . GLU A 1 144 ? -13.209 13.212 22.957 1.00 52.16 144 GLU A CA 1
ATOM 1190 C C . GLU A 1 144 ? -14.331 12.563 23.782 1.00 52.16 144 GLU A C 1
ATOM 1192 O O . GLU A 1 144 ? -14.832 13.157 24.731 1.00 52.16 144 GLU A O 1
ATOM 1197 N N . PHE A 1 145 ? -14.646 11.298 23.507 1.00 42.12 145 PHE A N 1
ATOM 1198 C CA . PHE A 1 145 ? -15.665 10.538 24.227 1.00 42.12 145 PHE A CA 1
ATOM 1199 C C . PHE A 1 145 ? -15.225 10.083 25.623 1.00 42.12 145 PHE A C 1
ATOM 1201 O O . PHE A 1 145 ? -16.012 10.151 26.561 1.00 42.12 145 PHE A O 1
ATOM 1208 N N . VAL A 1 146 ? -13.975 9.636 25.781 1.00 45.16 146 VAL A N 1
ATOM 1209 C CA . VAL A 1 146 ? -13.415 9.273 27.097 1.00 45.16 146 VAL A CA 1
ATOM 1210 C C . VAL A 1 146 ? -13.349 10.504 28.003 1.00 45.16 146 VAL A C 1
ATOM 1212 O O . VAL A 1 146 ? -13.722 10.422 29.166 1.00 45.16 146 VAL A O 1
ATOM 1215 N N . ASN A 1 147 ? -12.982 11.668 27.461 1.00 46.75 147 ASN A N 1
ATOM 1216 C CA . ASN A 1 147 ? -12.997 12.925 28.213 1.00 46.75 147 ASN A CA 1
ATOM 1217 C C . ASN A 1 147 ? -14.417 13.391 28.592 1.00 46.75 147 ASN A C 1
ATOM 1219 O O . ASN A 1 147 ? -14.577 14.073 29.600 1.00 46.75 147 ASN A O 1
ATOM 1223 N N . LEU A 1 148 ? -15.442 13.030 27.810 1.00 41.00 148 LEU A N 1
ATOM 1224 C CA . LEU A 1 148 ? -16.851 13.283 28.139 1.00 41.00 148 LEU A CA 1
ATOM 1225 C C . LEU A 1 148 ? -17.413 12.291 29.167 1.00 41.00 148 LEU A C 1
ATOM 1227 O O . LEU A 1 148 ? -18.333 12.643 29.890 1.00 41.00 148 LEU A O 1
ATOM 1231 N N . ALA A 1 149 ? -16.867 11.076 29.241 1.00 37.12 149 ALA A N 1
ATOM 1232 C CA . ALA A 1 149 ? -17.289 10.035 30.181 1.00 37.12 149 ALA A CA 1
ATOM 1233 C C . ALA A 1 149 ? -16.609 10.127 31.565 1.00 37.12 149 ALA A C 1
ATOM 1235 O O . ALA A 1 149 ? -16.955 9.360 32.457 1.00 37.12 149 ALA A O 1
ATOM 1236 N N . ILE A 1 150 ? -15.631 11.026 31.728 1.00 41.62 150 ILE A N 1
ATOM 1237 C CA . ILE A 1 150 ? -14.913 11.301 32.991 1.00 41.62 150 ILE A CA 1
ATOM 1238 C C . ILE A 1 150 ? -15.473 12.563 33.699 1.00 41.62 150 ILE A C 1
ATOM 1240 O O . ILE A 1 150 ? -14.949 12.991 34.724 1.00 41.62 150 ILE A O 1
ATOM 1244 N N . LYS A 1 151 ? -16.558 13.156 33.187 1.00 38.50 151 LYS A N 1
ATOM 1245 C CA . LYS A 1 151 ? -17.364 14.158 33.907 1.00 38.50 151 LYS A CA 1
ATOM 1246 C C . LYS A 1 151 ? -18.603 13.511 34.503 1.00 38.50 151 LYS A C 1
ATOM 1248 O O . LYS A 1 151 ? -18.988 13.958 35.601 1.00 38.50 151 LYS A O 1
#

InterPro domains:
  IPR021442 Protein of unknown function DUF3091 [PF11291] (56-144)

Secondary structure (DSSP, 8-state):
-HHHHHHHHHHHHHHHHHHHHHHHH-GGGHHHHHHHHHHHHH---PPP-HHHHHHHHHHHHHHHHH-SSS-HHHHHHHHHHHHHHHHHHHHHHHHS--PPP---TT--HHHHHHHHHHHHHHHHHHHHHHHHHHHHHHHHHHHHHHHHHT-

Radius of gyration: 20.7 Å; chains: 1; bounding box: 39×24×61 Å